Protein AF-A0A8S3B571-F1 (afdb_monomer_lite)

Organism: NCBI:txid392030

Structure (mmCIF, N/CA/C/O 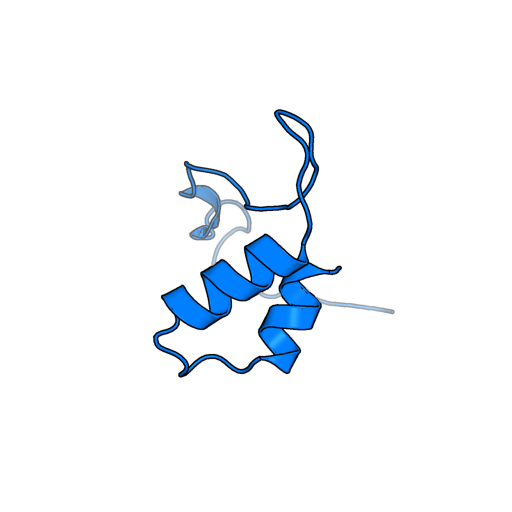backbone):
data_AF-A0A8S3B571-F1
#
_entry.id   AF-A0A8S3B571-F1
#
loop_
_atom_site.group_PDB
_atom_site.id
_atom_site.type_symbol
_atom_site.label_atom_id
_atom_site.label_alt_id
_atom_site.label_comp_id
_atom_site.label_asym_id
_atom_site.label_entity_id
_atom_site.label_seq_id
_atom_site.pdbx_PDB_ins_code
_atom_site.Cartn_x
_atom_site.Cartn_y
_atom_site.Cartn_z
_atom_site.occupancy
_atom_site.B_iso_or_equiv
_atom_site.auth_seq_id
_atom_site.auth_comp_id
_atom_site.auth_asym_id
_atom_site.auth_atom_id
_atom_site.pdbx_PDB_model_num
ATOM 1 N N . PHE A 1 1 ? -25.539 6.078 7.813 1.00 75.06 1 PHE A N 1
ATOM 2 C CA . PHE A 1 1 ? -25.107 4.773 8.356 1.00 75.06 1 PHE A CA 1
ATOM 3 C C . PHE A 1 1 ? -24.808 4.919 9.844 1.00 75.06 1 PHE A C 1
ATOM 5 O O . PHE A 1 1 ? -24.320 5.971 10.235 1.00 75.06 1 PHE A O 1
ATOM 12 N N . LYS A 1 2 ? -25.137 3.922 10.675 1.00 92.19 2 LYS A N 1
ATOM 13 C CA . LYS A 1 2 ? -24.692 3.846 12.079 1.00 92.19 2 LYS A CA 1
ATOM 14 C C . LYS A 1 2 ? -23.688 2.697 12.164 1.00 92.19 2 LYS A C 1
ATOM 16 O O . LYS A 1 2 ? -24.102 1.545 12.110 1.00 92.19 2 LYS A O 1
ATOM 21 N N . THR A 1 3 ? -22.399 3.018 12.230 1.00 95.50 3 THR A N 1
ATOM 22 C CA . THR A 1 3 ? -21.304 2.038 12.144 1.00 95.50 3 THR A CA 1
ATOM 23 C C . THR A 1 3 ? -20.563 1.960 13.476 1.00 95.50 3 THR A C 1
ATOM 25 O O . THR A 1 3 ? -20.292 2.993 14.084 1.00 95.50 3 THR A O 1
ATOM 28 N N . ALA A 1 4 ? -20.227 0.749 13.924 1.00 96.69 4 ALA A N 1
ATOM 29 C CA . ALA A 1 4 ? -19.404 0.510 15.109 1.00 96.69 4 ALA A CA 1
ATOM 30 C C . ALA A 1 4 ? -18.0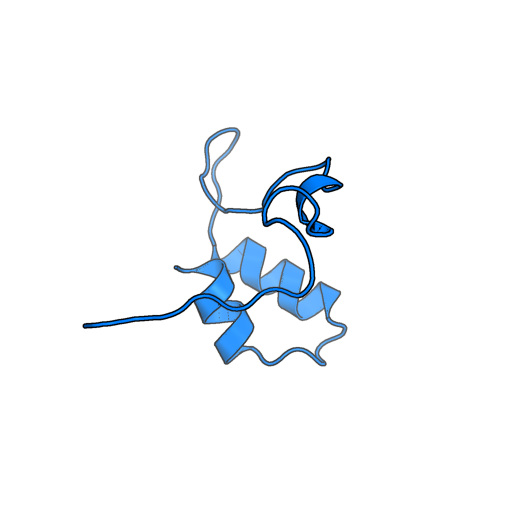08 0.013 14.700 1.00 96.69 4 ALA A C 1
ATOM 32 O O . ALA A 1 4 ? -17.893 -0.815 13.799 1.00 96.69 4 ALA A O 1
ATOM 33 N N . VAL A 1 5 ? -16.960 0.495 15.377 1.00 96.06 5 VAL A N 1
ATOM 34 C CA . VAL A 1 5 ? -15.566 0.061 15.177 1.00 96.06 5 VAL A CA 1
ATOM 35 C C . VAL A 1 5 ? -15.128 -0.727 16.406 1.00 96.06 5 VAL A C 1
ATOM 37 O O . VAL A 1 5 ? -15.089 -0.186 17.510 1.00 96.06 5 VAL A O 1
ATOM 40 N N . ILE A 1 6 ? -14.823 -2.010 16.220 1.00 97.00 6 ILE A N 1
ATOM 41 C CA . ILE A 1 6 ? -14.4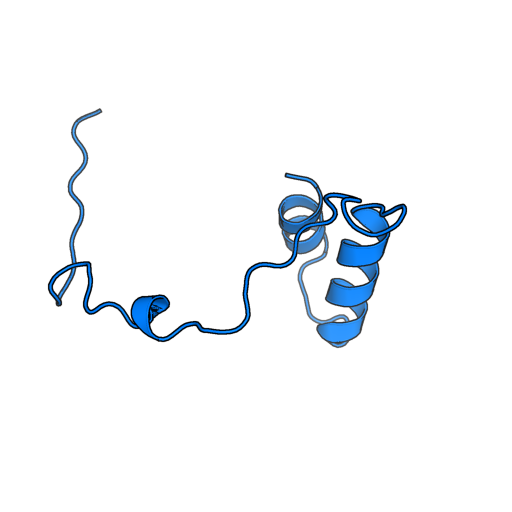86 -2.936 17.306 1.00 97.00 6 ILE A CA 1
ATOM 42 C C . ILE A 1 6 ? -12.987 -3.224 17.260 1.00 97.00 6 ILE A C 1
ATOM 44 O O . ILE A 1 6 ? -12.457 -3.629 16.230 1.00 97.00 6 ILE A O 1
ATOM 48 N N . SER A 1 7 ? -12.300 -3.045 18.387 1.00 96.50 7 SER A N 1
ATOM 49 C CA . SER A 1 7 ? -10.884 -3.381 18.537 1.00 96.50 7 SER A CA 1
ATOM 50 C C . SER A 1 7 ? -10.623 -3.950 19.926 1.00 96.50 7 SER A C 1
ATOM 52 O O . SER A 1 7 ? -11.178 -3.469 20.913 1.00 96.50 7 SER A O 1
ATOM 54 N N . LYS A 1 8 ? -9.741 -4.955 20.012 1.00 97.88 8 LYS A N 1
ATOM 55 C CA . LYS A 1 8 ? -9.286 -5.511 21.299 1.00 97.88 8 LYS A CA 1
ATOM 56 C C . LYS A 1 8 ? -8.306 -4.584 22.035 1.00 97.88 8 LYS A C 1
ATOM 58 O O . LYS A 1 8 ? -8.085 -4.748 23.228 1.00 97.88 8 LYS A O 1
ATOM 63 N N . LEU A 1 9 ? -7.678 -3.653 21.312 1.00 97.38 9 LEU A N 1
ATOM 64 C CA . LEU A 1 9 ? -6.725 -2.668 21.832 1.00 97.38 9 LEU A CA 1
ATOM 65 C C . LEU A 1 9 ? -7.245 -1.249 21.600 1.00 97.38 9 LEU A C 1
ATOM 67 O O . LEU A 1 9 ? -8.049 -1.006 20.700 1.00 97.38 9 LEU A O 1
ATOM 71 N N . PHE A 1 10 ? -6.715 -0.292 22.359 1.00 96.38 10 PHE A N 1
ATOM 72 C CA . PHE A 1 10 ? -6.906 1.120 22.041 1.00 96.38 10 PHE A CA 1
ATOM 73 C C . PHE A 1 10 ? -6.361 1.422 20.626 1.00 96.38 10 PHE A C 1
ATOM 75 O O . PHE A 1 10 ? -5.271 0.937 20.313 1.00 96.38 10 PHE A O 1
ATOM 82 N N . PRO A 1 11 ? -7.064 2.196 19.772 1.00 96.31 11 PRO A N 1
ATOM 83 C CA . PRO A 1 11 ? -6.758 2.289 18.338 1.00 96.31 11 PRO A CA 1
ATOM 84 C C . PRO A 1 11 ? -5.303 2.630 17.986 1.00 96.31 11 PRO A C 1
ATOM 86 O O . PRO A 1 11 ? -4.728 2.024 17.082 1.00 96.31 11 PRO A O 1
ATOM 89 N N . THR A 1 12 ? -4.662 3.528 18.739 1.00 96.12 12 THR A N 1
ATOM 90 C CA . THR A 1 12 ? -3.263 3.935 18.496 1.00 96.12 12 THR A CA 1
ATOM 91 C C . THR A 1 12 ? -2.224 2.899 18.934 1.00 96.12 12 THR A C 1
ATOM 93 O O . THR A 1 12 ? -1.032 3.110 18.747 1.00 96.12 12 THR A O 1
ATOM 96 N N . ARG A 1 13 ? -2.653 1.775 19.520 1.00 95.94 13 ARG A N 1
ATOM 97 C CA . ARG A 1 13 ? -1.795 0.636 19.890 1.00 95.94 13 ARG A CA 1
ATOM 98 C C . ARG A 1 13 ? -1.938 -0.550 18.931 1.00 95.94 13 ARG A C 1
ATOM 100 O O . ARG A 1 13 ? -1.470 -1.644 19.238 1.00 95.94 13 ARG A O 1
ATOM 107 N N . SER A 1 14 ? -2.612 -0.363 17.797 1.00 97.00 14 SER A N 1
ATOM 108 C CA . SER A 1 14 ? -2.581 -1.317 16.684 1.00 97.00 14 SER A CA 1
ATOM 109 C C . SER A 1 14 ? -1.164 -1.414 16.106 1.00 97.00 14 SER A C 1
ATOM 111 O O . SER A 1 14 ? -0.393 -0.463 16.195 1.00 97.00 14 SER A O 1
ATOM 113 N N . HIS A 1 15 ? -0.795 -2.553 15.508 1.00 97.62 15 HIS A N 1
ATOM 114 C CA . HIS A 1 15 ? 0.574 -2.746 15.006 1.00 97.62 15 HIS A CA 1
ATOM 115 C C . HIS A 1 15 ? 0.948 -1.781 13.867 1.00 97.62 15 HIS A C 1
ATOM 117 O O . HIS A 1 15 ? 2.127 -1.526 13.654 1.00 97.62 15 HIS A O 1
ATOM 123 N N . THR A 1 16 ? -0.041 -1.157 13.217 1.00 95.56 16 THR A N 1
ATOM 124 C CA . THR A 1 16 ? 0.152 -0.047 12.274 1.00 95.56 16 THR A CA 1
ATOM 125 C C . THR A 1 16 ? 1.021 1.075 12.853 1.00 95.56 16 THR A C 1
ATOM 127 O O . THR A 1 16 ? 1.786 1.681 12.113 1.00 95.56 16 THR A O 1
ATOM 130 N N . VAL A 1 17 ? 0.982 1.315 14.173 1.00 95.56 17 VAL A N 1
ATOM 131 C CA . VAL A 1 17 ? 1.822 2.334 14.836 1.00 95.56 17 VAL A CA 1
ATOM 132 C C . VAL A 1 17 ? 3.327 2.058 14.719 1.00 95.56 17 VAL A C 1
ATOM 134 O O . VAL A 1 17 ? 4.131 2.967 14.891 1.00 95.56 17 VAL A O 1
ATOM 137 N N . ALA A 1 18 ? 3.717 0.810 14.451 1.00 96.94 18 ALA A N 1
ATOM 138 C CA . ALA A 1 18 ? 5.114 0.405 14.344 1.00 96.94 18 ALA A CA 1
ATOM 139 C C . ALA A 1 18 ? 5.683 0.530 12.918 1.00 96.94 18 ALA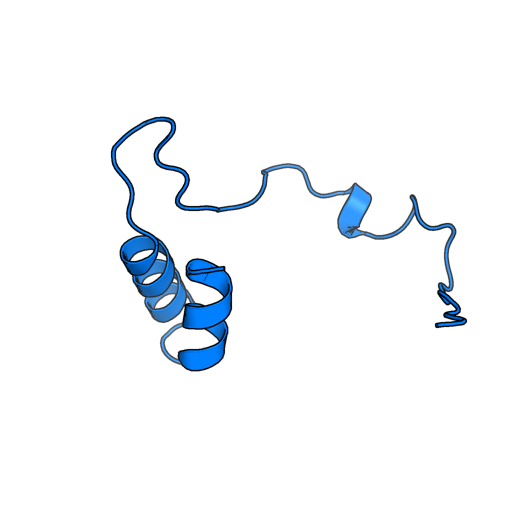 A C 1
ATOM 141 O O . ALA A 1 18 ? 6.870 0.277 12.730 1.00 96.94 18 ALA A O 1
ATOM 142 N N . ALA A 1 19 ? 4.875 0.898 11.915 1.00 96.75 19 ALA A N 1
ATOM 143 C CA . ALA A 1 19 ? 5.361 1.108 10.552 1.00 96.75 19 ALA A CA 1
ATOM 144 C C . ALA A 1 19 ? 6.289 2.336 10.478 1.00 96.75 19 ALA A C 1
ATOM 146 O O . ALA A 1 19 ? 6.012 3.365 11.091 1.00 96.75 19 ALA A O 1
ATOM 147 N N . GLN A 1 20 ? 7.392 2.228 9.728 1.00 97.62 20 GLN A N 1
ATOM 148 C CA . GLN A 1 20 ? 8.433 3.269 9.672 1.00 97.62 20 GLN A CA 1
ATOM 149 C C . GLN A 1 20 ? 8.759 3.766 8.260 1.00 97.62 20 GLN A C 1
ATOM 151 O O . GLN A 1 20 ? 9.016 4.951 8.096 1.00 97.62 20 GLN A O 1
ATOM 156 N N . GLY A 1 21 ? 8.781 2.879 7.258 1.00 96.75 21 GLY A N 1
ATOM 157 C CA . GLY A 1 21 ? 9.297 3.208 5.923 1.00 96.75 21 GLY A CA 1
ATOM 158 C C . GLY A 1 21 ? 8.439 4.220 5.165 1.00 96.75 21 GLY A C 1
ATOM 159 O O . GLY A 1 21 ? 8.917 5.286 4.796 1.00 96.75 21 GLY A O 1
ATOM 160 N N . GLY A 1 22 ? 7.169 3.889 4.938 1.00 95.56 22 GLY A N 1
ATOM 161 C CA . GLY A 1 22 ? 6.253 4.730 4.177 1.00 95.56 22 GLY A CA 1
ATOM 162 C C . GLY A 1 22 ? 5.140 3.919 3.526 1.00 95.56 22 GLY A C 1
ATOM 163 O O . GLY A 1 22 ? 4.869 2.786 3.925 1.00 95.56 22 GLY A O 1
ATOM 164 N N . ILE A 1 23 ? 4.514 4.525 2.523 1.00 96.25 23 ILE A N 1
ATOM 165 C CA . ILE A 1 23 ? 3.501 3.922 1.658 1.00 96.25 23 ILE A CA 1
ATOM 166 C C . ILE A 1 23 ? 3.933 4.120 0.203 1.00 96.25 23 ILE A C 1
ATOM 168 O O . ILE A 1 23 ? 4.369 5.212 -0.161 1.00 96.25 23 ILE A O 1
ATOM 172 N N . ASN A 1 24 ? 3.837 3.068 -0.610 1.00 95.69 24 ASN A N 1
ATOM 173 C CA . ASN A 1 24 ? 4.173 3.133 -2.030 1.00 95.69 24 ASN A CA 1
ATOM 174 C C . ASN A 1 24 ? 2.974 3.673 -2.813 1.00 95.69 24 ASN A C 1
ATOM 176 O O . ASN A 1 24 ? 1.863 3.173 -2.648 1.00 95.69 24 ASN A O 1
ATOM 180 N N . ALA A 1 25 ? 3.205 4.669 -3.664 1.00 94.69 25 ALA A N 1
ATOM 181 C CA . ALA A 1 25 ? 2.210 5.214 -4.578 1.00 94.69 25 ALA A CA 1
ATOM 182 C C . ALA A 1 25 ? 2.922 5.867 -5.767 1.00 94.69 25 ALA A C 1
ATOM 184 O O . ALA A 1 25 ? 3.915 6.573 -5.568 1.00 94.69 25 ALA A O 1
ATOM 185 N N . ALA A 1 26 ? 2.392 5.668 -6.976 1.00 94.12 26 ALA A N 1
ATOM 186 C CA . ALA A 1 26 ? 2.960 6.214 -8.207 1.00 94.12 26 ALA A CA 1
ATOM 187 C C . ALA A 1 26 ? 2.602 7.703 -8.386 1.00 94.12 26 ALA A C 1
ATOM 189 O O . ALA A 1 26 ? 1.892 8.093 -9.309 1.00 94.12 26 ALA A O 1
ATOM 190 N N . LEU A 1 27 ? 3.043 8.544 -7.441 1.00 94.81 27 LEU A N 1
ATOM 191 C CA . LEU A 1 27 ? 2.705 9.975 -7.391 1.00 94.81 27 LEU A CA 1
ATOM 192 C C . LEU A 1 27 ? 3.544 10.834 -8.346 1.00 94.81 27 LEU A C 1
ATOM 194 O O . LEU A 1 27 ? 3.196 11.987 -8.587 1.00 94.81 27 LEU A O 1
ATOM 198 N N . GLY A 1 28 ? 4.673 10.318 -8.834 1.00 93.38 28 GLY A N 1
ATOM 199 C CA . GLY A 1 28 ? 5.547 11.048 -9.754 1.00 93.38 28 GLY A CA 1
ATOM 200 C C . GLY A 1 28 ? 6.237 12.290 -9.161 1.00 93.38 28 GLY A C 1
ATOM 201 O O . GLY A 1 28 ? 6.614 13.201 -9.893 1.00 93.38 28 GLY A O 1
ATOM 202 N N . ASN A 1 29 ? 6.377 12.377 -7.831 1.00 94.19 29 ASN A N 1
ATOM 203 C CA . ASN A 1 29 ? 6.898 13.580 -7.157 1.00 94.19 29 ASN A CA 1
ATOM 204 C C . ASN A 1 29 ? 8.414 13.791 -7.328 1.00 94.19 29 ASN A C 1
ATOM 206 O O . ASN A 1 29 ? 8.887 14.922 -7.236 1.00 94.19 29 ASN A O 1
ATOM 210 N N . MET A 1 30 ? 9.176 12.708 -7.500 1.00 95.00 30 MET A N 1
ATOM 211 C CA . MET A 1 30 ? 10.643 12.745 -7.610 1.00 95.00 30 MET A CA 1
ATOM 212 C C . MET A 1 30 ? 11.108 12.602 -9.060 1.00 95.00 30 MET A C 1
ATOM 214 O O . MET A 1 30 ? 12.036 13.281 -9.491 1.00 95.00 30 MET A O 1
ATOM 218 N N . GLU A 1 31 ? 10.443 11.733 -9.809 1.00 95.44 31 GLU A N 1
ATOM 219 C CA . GLU A 1 31 ? 10.634 11.493 -11.233 1.00 95.44 31 GLU A CA 1
ATOM 220 C C . GLU A 1 31 ? 9.296 11.074 -11.843 1.00 95.44 31 GLU A C 1
ATOM 222 O O . GLU A 1 31 ? 8.342 10.819 -11.109 1.00 95.44 31 GLU A O 1
ATOM 227 N N . ASN A 1 32 ? 9.208 11.030 -13.173 1.00 94.56 32 ASN A N 1
ATOM 228 C CA . ASN A 1 32 ? 8.000 10.539 -13.833 1.00 94.56 32 ASN A CA 1
ATOM 229 C C . ASN A 1 32 ? 7.719 9.102 -13.393 1.00 94.56 32 ASN A C 1
ATOM 231 O O . ASN A 1 32 ? 8.632 8.283 -13.393 1.00 94.56 32 ASN A O 1
ATOM 235 N N . ASP A 1 33 ? 6.461 8.812 -13.080 1.00 94.50 33 ASP A N 1
ATOM 236 C CA . ASP A 1 33 ? 6.019 7.515 -12.578 1.00 94.50 33 ASP A CA 1
ATOM 237 C C . ASP A 1 33 ? 4.693 7.113 -13.247 1.00 94.50 33 ASP A C 1
ATOM 239 O O . ASP A 1 33 ? 3.938 7.976 -13.709 1.00 94.50 33 ASP A O 1
ATOM 243 N N . ASP A 1 34 ? 4.421 5.813 -13.323 1.00 95.19 34 ASP A N 1
ATOM 244 C CA . ASP A 1 34 ? 3.183 5.236 -13.860 1.00 95.19 34 ASP A CA 1
ATOM 245 C C . ASP A 1 34 ? 2.757 4.084 -12.941 1.00 95.19 34 ASP A C 1
ATOM 247 O O . ASP A 1 34 ? 3.535 3.177 -12.639 1.00 95.19 34 ASP A O 1
ATOM 251 N N . TRP A 1 35 ? 1.494 4.084 -12.516 1.00 94.94 35 TRP A N 1
ATOM 252 C CA . TRP A 1 35 ? 0.932 3.037 -11.661 1.00 94.94 35 TRP A CA 1
ATOM 253 C C . TRP A 1 35 ? 1.088 1.632 -12.254 1.00 94.94 35 TRP A C 1
ATOM 255 O O . TRP A 1 35 ? 1.192 0.650 -11.516 1.00 94.94 35 TRP A O 1
ATOM 265 N N . ARG A 1 36 ? 1.171 1.508 -13.583 1.00 95.81 36 ARG A N 1
ATOM 266 C CA . ARG A 1 36 ? 1.410 0.227 -14.262 1.00 95.81 36 ARG A CA 1
ATOM 267 C C . ARG A 1 36 ? 2.785 -0.346 -13.942 1.00 95.81 36 ARG A C 1
ATOM 269 O O . ARG A 1 36 ? 2.942 -1.566 -13.929 1.00 95.81 36 ARG A O 1
ATOM 276 N N . TRP A 1 37 ? 3.777 0.506 -13.685 1.00 96.88 37 TRP A N 1
ATOM 277 C CA . TRP A 1 37 ? 5.103 0.069 -13.246 1.00 96.88 37 TRP A CA 1
ATOM 278 C C . TRP A 1 37 ? 5.029 -0.487 -11.823 1.00 96.88 37 TRP A C 1
ATOM 280 O O . TRP A 1 37 ? 5.516 -1.588 -11.574 1.00 96.88 37 TRP A O 1
ATOM 290 N N . HIS A 1 38 ? 4.289 0.182 -10.936 1.00 96.69 38 HIS A N 1
ATOM 291 C CA . HIS A 1 38 ? 4.011 -0.314 -9.585 1.00 96.69 38 HIS A CA 1
ATOM 292 C C . HIS A 1 38 ? 3.226 -1.643 -9.598 1.00 96.69 38 HIS A C 1
ATOM 294 O O . HIS A 1 38 ? 3.550 -2.570 -8.848 1.00 96.69 38 HIS A O 1
ATOM 300 N N . MET A 1 39 ? 2.242 -1.787 -10.495 1.00 96.56 39 MET A N 1
ATOM 301 C CA . MET A 1 39 ? 1.522 -3.046 -10.712 1.00 96.56 39 MET A CA 1
ATOM 302 C C . MET A 1 39 ? 2.483 -4.153 -11.166 1.00 96.56 39 MET A C 1
ATOM 304 O O . MET A 1 39 ? 2.465 -5.248 -10.605 1.00 96.56 39 MET A O 1
ATOM 308 N N . TYR A 1 40 ? 3.343 -3.876 -12.150 1.00 96.38 40 TYR A N 1
ATOM 309 C CA . TYR A 1 40 ? 4.322 -4.839 -12.655 1.00 96.38 40 TYR A CA 1
ATOM 310 C C . TYR A 1 40 ? 5.284 -5.315 -11.560 1.00 96.38 40 TYR A C 1
ATOM 312 O O . TYR A 1 40 ? 5.472 -6.526 -11.394 1.00 96.38 40 TYR A O 1
ATOM 320 N N . ASP A 1 41 ? 5.843 -4.388 -10.781 1.00 97.44 41 ASP A N 1
ATOM 321 C CA . ASP A 1 41 ? 6.739 -4.714 -9.670 1.00 97.44 41 ASP A CA 1
ATOM 322 C C . ASP A 1 41 ? 6.035 -5.562 -8.608 1.00 97.44 41 ASP A C 1
ATOM 324 O O . ASP A 1 41 ? 6.626 -6.505 -8.078 1.00 97.44 41 ASP A O 1
ATOM 328 N N . THR A 1 42 ? 4.750 -5.300 -8.356 1.00 96.62 42 THR A N 1
ATOM 329 C CA . THR A 1 42 ? 3.945 -6.082 -7.410 1.00 96.62 42 THR A CA 1
ATOM 330 C C . THR A 1 42 ? 3.642 -7.489 -7.934 1.00 96.62 42 THR A C 1
ATOM 332 O O . THR A 1 42 ? 3.831 -8.463 -7.203 1.00 96.62 42 THR A O 1
ATOM 335 N N . VAL A 1 43 ? 3.234 -7.637 -9.202 1.00 96.81 43 VAL A N 1
ATOM 336 C CA . VAL A 1 43 ? 2.982 -8.955 -9.821 1.00 96.81 43 VAL A CA 1
ATOM 337 C C . VAL A 1 43 ? 4.251 -9.803 -9.793 1.00 96.81 43 VAL A C 1
ATOM 339 O O . VAL A 1 43 ? 4.221 -10.952 -9.344 1.00 96.81 43 VAL A O 1
ATOM 342 N N . LYS A 1 44 ? 5.382 -9.218 -10.197 1.00 97.38 44 LYS A N 1
ATOM 343 C CA . LYS A 1 44 ? 6.686 -9.884 -10.158 1.00 97.38 44 LYS A CA 1
ATOM 344 C C . LYS A 1 44 ? 7.117 -10.214 -8.726 1.00 97.38 44 LYS A C 1
ATOM 346 O O . LYS A 1 44 ? 7.592 -11.316 -8.475 1.00 97.38 44 LYS A O 1
ATOM 351 N N . GLY A 1 45 ? 6.955 -9.281 -7.788 1.00 97.31 45 GLY A N 1
ATOM 352 C CA . GLY A 1 45 ? 7.319 -9.463 -6.380 1.00 97.31 45 GLY A CA 1
ATOM 353 C C . GLY A 1 45 ? 6.487 -10.531 -5.669 1.00 97.31 45 GLY A C 1
ATOM 354 O O . GLY A 1 45 ? 6.985 -11.185 -4.756 1.00 97.31 45 GLY A O 1
ATOM 355 N N . SER A 1 46 ? 5.250 -10.750 -6.120 1.00 96.19 46 SER A N 1
ATOM 356 C CA . SER A 1 46 ? 4.376 -11.824 -5.632 1.00 96.19 46 SER A CA 1
ATOM 357 C C . SER A 1 46 ? 4.714 -13.215 -6.185 1.00 96.19 46 SER A C 1
ATOM 359 O O . SER A 1 46 ? 3.987 -14.163 -5.897 1.00 96.19 46 SER A O 1
ATOM 361 N N . ASP A 1 47 ? 5.775 -13.343 -6.991 1.00 95.56 47 ASP A N 1
ATOM 362 C CA . ASP A 1 47 ? 6.145 -14.584 -7.688 1.00 95.56 47 ASP A CA 1
ATOM 363 C C . ASP A 1 47 ? 4.983 -15.133 -8.542 1.00 95.56 47 ASP A C 1
ATOM 365 O O . ASP A 1 47 ? 4.725 -16.334 -8.597 1.00 95.56 47 ASP A O 1
ATOM 369 N N . TRP A 1 48 ? 4.232 -14.220 -9.180 1.00 92.19 48 TRP A N 1
ATOM 370 C CA . TRP A 1 48 ? 3.035 -14.496 -9.995 1.00 92.19 48 TRP A CA 1
ATOM 371 C C . TRP A 1 48 ? 1.886 -15.215 -9.271 1.00 92.19 48 TRP A C 1
ATOM 373 O O . TRP A 1 48 ? 0.941 -15.661 -9.922 1.00 92.19 48 TRP A O 1
ATOM 383 N N . LEU A 1 49 ? 1.939 -15.313 -7.941 1.00 97.00 49 LEU A N 1
ATOM 384 C CA . LEU A 1 49 ? 0.887 -15.921 -7.127 1.00 97.00 49 LEU A CA 1
ATOM 385 C C . LEU A 1 49 ? -0.190 -14.910 -6.701 1.00 97.00 49 LEU A C 1
ATOM 387 O O . LEU A 1 49 ? -1.247 -15.309 -6.220 1.00 97.00 49 LEU A O 1
ATOM 391 N N . GLY A 1 50 ? 0.078 -13.609 -6.841 1.00 96.00 50 GLY A N 1
ATOM 392 C CA . GLY A 1 50 ? -0.870 -12.556 -6.496 1.00 96.00 50 GLY A CA 1
ATOM 393 C C . GLY A 1 50 ? -2.008 -12.409 -7.508 1.00 96.00 50 GLY A C 1
ATOM 394 O O . GLY A 1 50 ? -1.792 -12.455 -8.721 1.00 96.00 50 GLY A O 1
ATOM 395 N N . ASP A 1 51 ? -3.214 -12.164 -6.997 1.00 97.56 51 ASP A N 1
ATOM 396 C CA . ASP A 1 51 ? -4.400 -11.874 -7.802 1.00 97.56 51 ASP A CA 1
ATOM 397 C C . ASP A 1 51 ? -4.231 -10.527 -8.527 1.00 97.56 51 ASP A C 1
ATOM 399 O O . ASP A 1 51 ? -4.167 -9.458 -7.913 1.00 97.56 51 ASP A O 1
ATOM 403 N N . GLN A 1 52 ? -4.091 -10.571 -9.855 1.00 94.00 52 GLN A N 1
ATOM 404 C CA . GLN A 1 52 ? -3.698 -9.395 -10.643 1.00 94.00 52 GLN A CA 1
ATOM 405 C C . GLN A 1 52 ? -4.784 -8.316 -10.713 1.00 94.00 52 GLN A C 1
ATOM 407 O O . GLN A 1 52 ? -4.454 -7.147 -10.885 1.00 94.00 52 GLN A O 1
ATOM 412 N N . ASP A 1 53 ? -6.055 -8.682 -10.566 1.00 96.19 53 ASP A N 1
ATOM 413 C CA . ASP A 1 53 ? -7.180 -7.746 -10.486 1.00 96.19 53 ASP A CA 1
ATOM 414 C C . ASP A 1 53 ? -7.143 -6.927 -9.186 1.00 96.19 53 ASP A C 1
ATOM 416 O O . ASP A 1 53 ? -7.312 -5.708 -9.218 1.00 96.19 53 ASP A O 1
ATOM 420 N N . ALA A 1 54 ? -6.829 -7.566 -8.057 1.00 96.62 54 ALA A N 1
ATOM 421 C CA . ALA A 1 54 ? -6.636 -6.883 -6.782 1.00 96.62 54 ALA A CA 1
ATOM 422 C C . ALA A 1 54 ? -5.377 -6.000 -6.788 1.00 96.62 54 ALA A C 1
ATOM 424 O O . ALA A 1 54 ? -5.400 -4.889 -6.258 1.00 96.62 54 ALA A O 1
ATOM 425 N N . ILE A 1 55 ? -4.288 -6.467 -7.409 1.00 97.06 55 ILE A N 1
ATOM 426 C CA . ILE A 1 55 ? -3.054 -5.680 -7.553 1.00 97.06 55 ILE A CA 1
ATOM 427 C C . ILE A 1 55 ? -3.280 -4.466 -8.463 1.00 97.06 55 ILE A C 1
ATOM 429 O O . ILE A 1 55 ? -2.782 -3.386 -8.161 1.00 97.06 55 ILE A O 1
ATOM 433 N N . HIS A 1 56 ? -4.040 -4.627 -9.548 1.00 96.12 56 HIS A N 1
ATOM 434 C CA . HIS A 1 56 ? -4.426 -3.530 -10.434 1.00 96.12 56 HIS A CA 1
ATOM 435 C C . HIS A 1 56 ? -5.205 -2.454 -9.675 1.00 96.12 56 HIS A C 1
ATOM 437 O O . HIS A 1 56 ? -4.790 -1.300 -9.678 1.00 96.12 56 HIS A O 1
ATOM 443 N N . TYR A 1 57 ? -6.266 -2.852 -8.962 1.00 97.00 57 TYR A N 1
ATOM 444 C CA . TYR A 1 57 ? -7.061 -1.943 -8.129 1.00 97.00 57 TYR A CA 1
ATOM 445 C C . TYR A 1 57 ? -6.190 -1.230 -7.082 1.00 97.00 57 TYR A C 1
ATOM 447 O O . TYR A 1 57 ? -6.259 -0.024 -6.920 1.00 97.00 57 TYR A O 1
ATOM 455 N N . MET A 1 58 ? -5.298 -1.954 -6.398 1.00 97.19 58 MET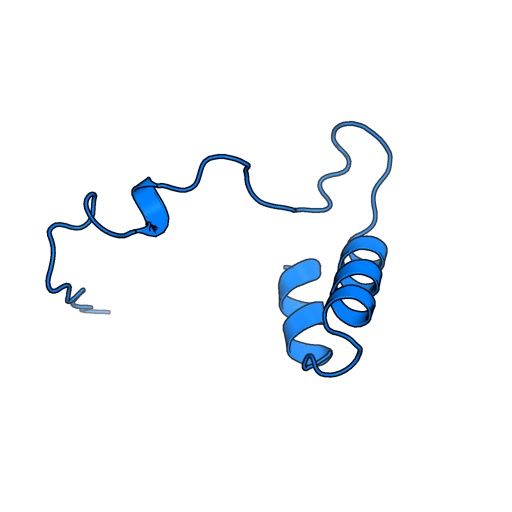 A N 1
ATOM 456 C CA . MET A 1 58 ? -4.402 -1.358 -5.399 1.00 97.19 58 MET A CA 1
ATOM 457 C C . MET A 1 58 ? -3.408 -0.340 -5.986 1.00 97.19 58 MET A C 1
ATOM 459 O O . MET A 1 58 ? -2.988 0.566 -5.271 1.00 97.19 58 MET A O 1
ATOM 463 N N . ALA A 1 59 ? -2.957 -0.531 -7.228 1.00 95.12 59 ALA A N 1
ATOM 464 C CA . ALA A 1 59 ? -1.953 0.330 -7.845 1.00 95.12 59 ALA A CA 1
ATOM 465 C C . ALA A 1 59 ? -2.563 1.556 -8.549 1.00 95.12 59 ALA A C 1
ATOM 467 O O . ALA A 1 59 ? -1.898 2.592 -8.584 1.00 95.12 59 ALA A O 1
ATOM 468 N N . GLU A 1 60 ? -3.768 1.429 -9.121 1.00 94.81 60 GLU A N 1
ATOM 469 C CA . GLU A 1 60 ? -4.457 2.487 -9.877 1.00 94.81 60 GLU A CA 1
ATOM 470 C C . GLU A 1 60 ? -5.257 3.462 -8.991 1.00 94.81 60 GLU A C 1
ATOM 472 O O . GLU A 1 60 ? -5.197 4.669 -9.247 1.00 94.81 60 GLU A O 1
ATOM 477 N N . GLU A 1 61 ? -5.993 2.969 -7.983 1.00 83.50 61 GLU A N 1
ATOM 478 C CA . GLU A 1 61 ? -6.787 3.800 -7.050 1.00 83.50 61 GLU A CA 1
ATOM 479 C C . GLU A 1 61 ? -5.946 4.564 -6.011 1.00 83.50 61 GLU A C 1
ATOM 481 O O . GLU A 1 61 ? -6.300 5.740 -5.742 1.00 83.50 61 GLU A O 1
#

Foldseek 3Di:
DDDDDDDPDDPCPPCVVVDDDDDDAQPQPPHHGDLVVVLVCVCVVVVVPDDSVVSSVVSPD

InterPro domains:
  IPR003952 Fumarate reductase/succinate dehydrogenase, FAD-binding site [PS00504] (13-22)
  IPR003953 FAD-dependent oxidoreductase 2, FAD-binding domain [PF00890] (2-60)
  IPR030664 FAD-dependent oxidoreductase SdhA/FrdA/AprA [PTHR11632] (1-61)
  IPR036188 FAD/NAD(P)-binding domain superfamily [G3DSA:3.50.50.60] (1-61)
  IPR036188 FAD/NAD(P)-binding domain superfamily [SSF51905] (2-60)

Secondary structure (DSSP, 8-state):
-------SS-GGGSGGGG--S-------SSS---HHHHHHHHHHHTTT-S-HHHHHHHHH-

Sequence (61 aa):
FKTAVISKLFPTRSHTVAAQGGINAALGNMENDDWRWHMYDTVKGSDWLG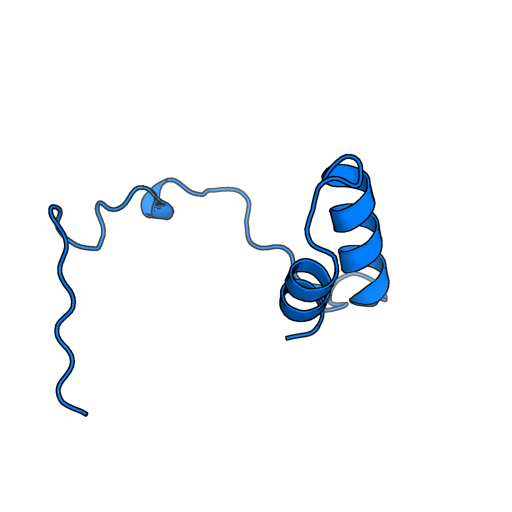DQDAIHYMAEE

pLDDT: mean 95.43, std 3.31, range [75.06, 97.88]

Radius of gyration: 16.04 Å; chains: 1; bounding box: 36×30×36 Å